Protein AF-A0AA95IID5-F1 (afdb_monomer)

Solvent-accessible surface area (backbone atoms only — not comparable to full-atom values): 8939 Å² total; per-residue (Å²): 133,56,72,71,53,52,54,52,47,48,51,49,50,48,55,49,47,52,42,46,52,68,58,46,72,46,56,70,48,55,60,54,45,59,56,54,70,74,62,80,57,95,86,59,60,70,67,44,51,57,51,52,52,53,48,52,41,49,53,52,38,50,54,50,51,54,52,50,51,54,50,57,72,72,55,71,65,55,71,72,61,48,51,54,50,47,54,49,52,54,54,51,54,76,45,66,51,97,86,46,54,46,62,70,54,49,58,49,50,49,51,52,53,50,55,61,70,71,48,80,77,67,90,45,70,68,53,39,54,27,51,51,52,51,52,52,51,52,49,50,52,44,51,44,45,46,50,45,32,57,46,39,76,76,63,66,121

Sequence (157 aa):
MSISQRTTKLILATCLACFLAYFLNLSSLEEALKLVYLDHSDHLFHQTDYHIHYFEMRQRQSRILRNMAQQINTCHLAVSESLILAQLFSKIAGQLSQTNPASDLLDEIERYLEVFRNRSLPKTRDEFETRATLLQLLREAKTFIQVKVDFYQKYGQ

pLDDT: mean 75.29, std 14.54, range [42.38, 94.12]

Foldseek 3Di:
DDPLQVVLLVLLLVLLVVLVVLLCVCVVVVVVVVVVVVVDDDPCDPVCVLVVLVVVLSVVLVVLSVVLNVLSVPADADPVLSVVSSVLSVVCSVQVDPLHLCPVSLVVLVVVVVVLVPDDDDPDPSSVRNSVSSNVSSVSSNVSSVSSNVSCVVPVD

Mean predicted aligned error: 9.37 Å

Organism: Streptococcus pneumoniae (NCBI:txid1313)

Radius of gyration: 18.23 Å; Cα contacts (8 Å, |Δi|>4): 91; chains: 1; bounding box: 51×21×54 Å

Structure (mmCIF, N/CA/C/O backbone):
data_AF-A0AA95IID5-F1
#
_entry.id   AF-A0AA95IID5-F1
#
loop_
_atom_site.group_P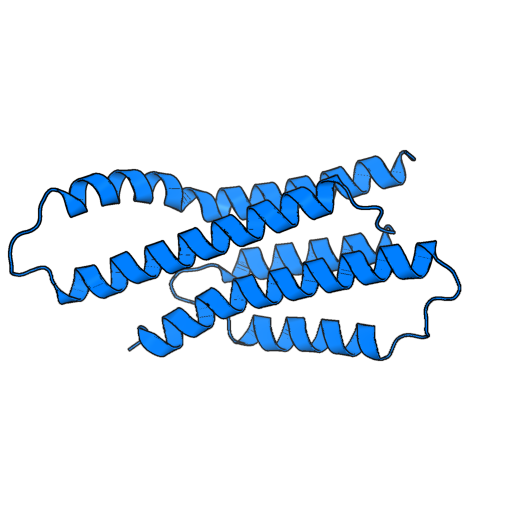DB
_atom_site.id
_atom_site.type_symbol
_atom_site.label_atom_id
_atom_site.label_alt_id
_atom_site.label_comp_id
_atom_site.label_asym_id
_atom_site.label_entity_id
_atom_site.label_seq_id
_atom_site.pdbx_PDB_ins_code
_atom_site.Cartn_x
_atom_site.Cartn_y
_atom_site.Cartn_z
_atom_site.occupancy
_atom_site.B_iso_or_equiv
_atom_site.auth_seq_id
_atom_site.auth_comp_id
_atom_site.auth_asym_id
_atom_site.auth_atom_id
_atom_site.pdbx_PDB_model_num
ATOM 1 N N . MET A 1 1 ? 0.739 2.701 26.204 1.00 56.19 1 MET A N 1
ATOM 2 C CA . MET A 1 1 ? 0.590 1.812 25.028 1.00 56.19 1 MET A CA 1
ATOM 3 C C . MET A 1 1 ? 0.483 0.379 25.526 1.00 56.19 1 MET A C 1
ATOM 5 O O . MET A 1 1 ? 1.348 -0.020 26.300 1.00 56.19 1 MET A O 1
ATOM 9 N N . SER A 1 2 ? -0.576 -0.353 25.170 1.00 62.28 2 SER A N 1
ATOM 10 C CA . SER A 1 2 ? -0.785 -1.725 25.667 1.00 62.28 2 SER A CA 1
ATOM 11 C C . SER A 1 2 ? 0.231 -2.706 25.058 1.00 62.28 2 SER A C 1
ATOM 13 O O . SER A 1 2 ? 0.793 -2.443 23.993 1.00 62.28 2 SER A O 1
ATOM 15 N N . ILE A 1 3 ? 0.472 -3.845 25.720 1.00 59.38 3 ILE A N 1
ATOM 16 C CA . ILE A 1 3 ? 1.372 -4.906 25.220 1.00 59.38 3 ILE A CA 1
ATOM 17 C C . ILE A 1 3 ? 0.931 -5.373 23.821 1.00 59.38 3 ILE A C 1
ATOM 19 O O . ILE A 1 3 ? 1.760 -5.482 22.925 1.00 59.38 3 ILE A O 1
ATOM 23 N N . SER A 1 4 ? -0.382 -5.509 23.608 1.00 53.22 4 SER A N 1
ATOM 24 C CA . SER A 1 4 ? -0.997 -5.860 22.320 1.00 53.22 4 SER A CA 1
ATOM 25 C C . SER A 1 4 ? -0.704 -4.836 21.207 1.00 53.22 4 SER A C 1
ATOM 27 O O . SER A 1 4 ? -0.390 -5.208 20.076 1.00 53.22 4 SER A O 1
ATOM 29 N N . GLN A 1 5 ? -0.706 -3.534 21.509 1.00 54.03 5 GLN A N 1
ATOM 30 C CA . GLN A 1 5 ? -0.347 -2.500 20.528 1.00 54.03 5 GLN A CA 1
ATOM 31 C C . GLN A 1 5 ? 1.150 -2.517 20.180 1.00 54.03 5 GLN A C 1
ATOM 33 O O . GLN A 1 5 ? 1.518 -2.266 19.033 1.00 54.03 5 GLN A O 1
ATOM 38 N N . ARG A 1 6 ? 2.018 -2.837 21.150 1.00 52.69 6 ARG A N 1
ATOM 39 C CA . ARG A 1 6 ? 3.472 -2.966 20.935 1.00 52.69 6 ARG A CA 1
ATOM 40 C C . ARG A 1 6 ? 3.806 -4.137 20.017 1.00 52.69 6 ARG A C 1
ATOM 42 O O . ARG A 1 6 ? 4.561 -3.955 19.068 1.00 52.69 6 ARG A O 1
ATOM 49 N N . THR A 1 7 ? 3.205 -5.300 20.251 1.00 55.78 7 THR A N 1
ATOM 50 C CA . THR A 1 7 ? 3.392 -6.488 19.403 1.00 55.78 7 THR A CA 1
ATOM 51 C C . THR A 1 7 ? 2.883 -6.265 17.984 1.00 55.78 7 THR A C 1
ATOM 53 O O . THR A 1 7 ? 3.534 -6.658 17.026 1.00 55.78 7 THR A O 1
ATOM 56 N N . THR A 1 8 ? 1.758 -5.570 17.833 1.00 58.31 8 THR A N 1
ATOM 57 C CA . THR A 1 8 ? 1.153 -5.322 16.521 1.00 58.31 8 THR A CA 1
ATOM 58 C C . THR A 1 8 ? 1.975 -4.350 15.667 1.00 58.31 8 THR A C 1
ATOM 60 O O . THR A 1 8 ? 2.211 -4.610 14.487 1.00 58.31 8 THR A O 1
ATOM 63 N N . LYS A 1 9 ? 2.491 -3.269 16.273 1.00 61.50 9 LYS A N 1
ATOM 64 C CA . LYS A 1 9 ? 3.436 -2.361 15.603 1.00 61.50 9 LYS A CA 1
ATOM 65 C C . LYS A 1 9 ? 4.727 -3.069 15.216 1.00 61.50 9 LYS A C 1
ATOM 67 O O . LYS A 1 9 ? 5.220 -2.846 14.118 1.00 61.50 9 LYS A O 1
ATOM 72 N N . LEU A 1 10 ? 5.242 -3.937 16.089 1.00 53.28 10 LEU A N 1
ATOM 73 C CA . LEU A 1 10 ? 6.444 -4.713 15.802 1.00 53.28 10 LEU A CA 1
ATOM 74 C C . LEU A 1 10 ? 6.227 -5.643 14.603 1.00 53.28 10 LEU A C 1
ATOM 76 O O . LEU A 1 10 ? 7.042 -5.628 13.697 1.00 53.28 10 LEU A O 1
ATOM 80 N N . ILE A 1 11 ? 5.103 -6.364 14.536 1.00 60.44 11 ILE A N 1
ATOM 81 C CA . ILE A 1 11 ? 4.777 -7.247 13.403 1.00 60.44 11 ILE A CA 1
ATOM 82 C C . ILE A 1 11 ? 4.685 -6.460 12.091 1.00 60.44 11 ILE A C 1
ATOM 84 O O . ILE A 1 11 ? 5.317 -6.843 11.111 1.00 60.44 11 ILE A O 1
ATOM 88 N N . LEU A 1 12 ? 3.948 -5.345 12.063 1.00 60.44 12 LEU A N 1
ATOM 89 C CA . LEU A 1 12 ? 3.830 -4.522 10.854 1.00 60.44 12 LEU A CA 1
ATOM 90 C C . LEU A 1 12 ? 5.173 -3.915 10.440 1.00 60.44 12 LEU A C 1
ATOM 92 O O . LEU A 1 12 ? 5.502 -3.922 9.256 1.00 60.44 12 LEU A O 1
ATOM 96 N N . ALA A 1 13 ? 5.965 -3.443 11.405 1.00 58.75 13 ALA A N 1
ATOM 97 C CA . ALA A 1 13 ? 7.305 -2.931 11.154 1.00 58.75 13 ALA A CA 1
ATOM 98 C C . ALA A 1 13 ? 8.242 -4.027 10.631 1.00 58.75 13 ALA A C 1
ATOM 100 O O . ALA A 1 13 ? 8.995 -3.771 9.700 1.00 58.75 13 ALA A O 1
ATOM 101 N N . THR A 1 14 ? 8.171 -5.253 11.159 1.00 58.09 14 THR A N 1
ATOM 102 C CA . THR A 1 14 ? 8.957 -6.395 10.676 1.00 58.09 14 THR A CA 1
ATOM 103 C C . THR A 1 14 ? 8.514 -6.832 9.282 1.00 58.09 14 THR A C 1
ATOM 105 O O . THR A 1 14 ? 9.365 -7.020 8.421 1.00 58.09 14 THR A O 1
ATOM 108 N N . CYS A 1 15 ? 7.211 -6.927 9.005 1.00 61.47 15 CYS A N 1
ATOM 109 C CA . CYS A 1 15 ? 6.704 -7.233 7.665 1.00 61.47 15 CYS A CA 1
ATOM 110 C C . CYS A 1 15 ? 7.138 -6.173 6.649 1.00 61.47 15 CYS A C 1
ATOM 112 O O . CYS A 1 15 ? 7.605 -6.519 5.566 1.00 61.47 15 CYS A O 1
ATOM 114 N N . LEU A 1 16 ? 7.043 -4.891 7.011 1.00 60.03 16 LEU A N 1
ATOM 115 C CA . LEU A 1 16 ? 7.491 -3.791 6.166 1.00 60.03 16 LEU A CA 1
ATOM 116 C C . LEU A 1 16 ? 9.016 -3.771 6.015 1.00 60.03 16 LEU A C 1
ATOM 118 O O . LEU A 1 16 ? 9.508 -3.470 4.937 1.00 60.03 16 LEU A O 1
ATOM 122 N N . ALA A 1 17 ? 9.773 -4.133 7.051 1.00 56.84 17 ALA A N 1
ATOM 123 C CA . ALA A 1 17 ? 11.227 -4.251 6.988 1.00 56.84 17 ALA A CA 1
ATOM 124 C C . ALA A 1 17 ? 11.672 -5.427 6.109 1.00 56.84 17 ALA A C 1
ATOM 126 O O . ALA A 1 17 ? 12.592 -5.261 5.319 1.00 56.84 17 ALA A O 1
ATOM 127 N N . CYS A 1 18 ? 11.009 -6.585 6.173 1.00 57.47 18 CYS A N 1
ATOM 128 C CA . CYS A 1 18 ? 11.249 -7.704 5.257 1.00 57.47 18 CYS A CA 1
ATOM 129 C C . CYS A 1 18 ? 10.880 -7.333 3.816 1.00 57.47 18 CYS A C 1
ATOM 131 O O . CYS A 1 18 ? 11.626 -7.638 2.887 1.00 57.47 18 CYS A O 1
ATOM 133 N N . PHE A 1 19 ? 9.762 -6.626 3.636 1.00 61.44 19 PHE A N 1
ATOM 134 C CA . PHE A 1 19 ? 9.344 -6.086 2.347 1.00 61.44 19 PHE A CA 1
ATOM 135 C C . PHE A 1 19 ? 10.382 -5.113 1.780 1.00 61.44 19 PHE A C 1
ATOM 137 O O . PHE A 1 19 ? 10.799 -5.242 0.631 1.00 61.44 19 PHE A O 1
ATOM 144 N N . LEU A 1 20 ? 10.858 -4.191 2.617 1.00 58.75 20 LEU A N 1
ATOM 145 C CA . LEU A 1 20 ? 11.928 -3.258 2.299 1.00 58.75 20 LEU A CA 1
ATOM 146 C C . LEU A 1 20 ? 13.242 -3.982 2.028 1.00 58.75 20 LEU A C 1
ATOM 148 O O . LEU A 1 20 ? 13.894 -3.614 1.076 1.00 58.75 20 LEU A O 1
ATOM 152 N N . ALA A 1 21 ? 13.636 -5.006 2.783 1.00 56.75 21 ALA A N 1
ATOM 153 C CA . ALA A 1 21 ? 14.877 -5.749 2.554 1.00 56.75 21 ALA A CA 1
ATOM 154 C C . ALA A 1 21 ? 14.861 -6.498 1.210 1.00 56.75 21 ALA A C 1
ATOM 156 O O . ALA A 1 21 ? 15.840 -6.460 0.467 1.00 56.75 21 ALA A O 1
ATOM 157 N N . TYR A 1 22 ? 13.728 -7.111 0.852 1.00 62.47 22 TYR A N 1
ATOM 158 C CA . TYR A 1 22 ? 13.534 -7.729 -0.463 1.00 62.47 22 TYR A CA 1
ATOM 159 C C . TYR A 1 22 ? 13.561 -6.685 -1.590 1.00 62.47 22 TYR A C 1
ATOM 161 O O . TYR A 1 22 ? 14.126 -6.918 -2.656 1.00 62.47 22 TYR A O 1
ATOM 169 N N . PHE A 1 23 ? 13.003 -5.501 -1.329 1.00 59.28 23 PHE A N 1
ATOM 170 C CA . PHE A 1 23 ? 13.034 -4.354 -2.232 1.00 59.28 23 PHE A CA 1
ATOM 171 C C . PHE A 1 23 ? 14.429 -3.699 -2.342 1.00 59.28 23 PHE A C 1
ATOM 173 O O . PHE A 1 23 ? 14.821 -3.264 -3.418 1.00 59.28 23 PHE A O 1
ATOM 180 N N . LEU A 1 24 ? 15.188 -3.638 -1.244 1.00 54.75 24 LEU A N 1
ATOM 181 C CA . LEU A 1 24 ? 16.485 -2.965 -1.078 1.00 54.75 24 LEU A CA 1
ATOM 182 C C . LEU A 1 24 ? 17.664 -3.789 -1.594 1.00 54.75 24 LEU A C 1
ATOM 184 O O . LEU A 1 24 ? 18.739 -3.234 -1.774 1.00 54.75 24 LEU A O 1
ATOM 188 N N . ASN A 1 25 ? 17.480 -5.056 -1.968 1.00 60.12 25 ASN A N 1
ATOM 189 C CA . ASN A 1 25 ? 18.457 -5.727 -2.837 1.00 60.12 25 ASN A CA 1
ATOM 190 C C . ASN A 1 25 ? 18.684 -4.969 -4.173 1.00 60.12 25 ASN A C 1
ATOM 192 O O . ASN A 1 25 ? 19.607 -5.297 -4.908 1.00 60.12 25 ASN A O 1
ATOM 196 N N . LEU A 1 26 ? 17.879 -3.937 -4.482 1.00 52.84 26 LEU A N 1
ATOM 197 C CA . LEU A 1 26 ? 18.119 -2.967 -5.556 1.00 52.84 26 LEU A CA 1
ATOM 198 C C . LEU A 1 26 ? 18.925 -1.714 -5.158 1.00 52.84 26 LEU A C 1
ATOM 200 O O . LEU A 1 26 ? 19.345 -0.998 -6.058 1.00 52.84 26 LEU A O 1
ATOM 204 N N . SER A 1 27 ? 19.154 -1.378 -3.884 1.00 52.75 27 SER A N 1
ATOM 205 C CA . SER A 1 27 ? 19.947 -0.174 -3.555 1.00 52.75 27 SER A CA 1
ATOM 206 C C . SER A 1 27 ? 21.435 -0.349 -3.875 1.00 52.75 27 SER A C 1
ATOM 208 O O . SER A 1 27 ? 22.089 0.610 -4.263 1.00 52.75 27 SER A O 1
ATOM 210 N N . SER A 1 28 ? 21.956 -1.577 -3.839 1.00 55.78 28 SER A N 1
ATOM 211 C CA . SER A 1 28 ? 23.269 -1.910 -4.423 1.00 55.78 28 SER A CA 1
ATOM 212 C C . SER A 1 28 ? 23.316 -1.678 -5.944 1.00 55.78 28 SER A C 1
ATOM 214 O O . SER A 1 28 ? 24.372 -1.422 -6.516 1.00 55.78 28 SER A O 1
ATOM 216 N N . LEU A 1 29 ? 22.160 -1.713 -6.611 1.00 53.62 29 LEU A N 1
ATOM 217 C CA . LEU A 1 29 ? 22.008 -1.430 -8.037 1.00 53.62 29 LEU A CA 1
ATOM 218 C C . LEU A 1 29 ? 21.991 0.091 -8.325 1.00 53.62 29 LEU A C 1
ATOM 220 O O . LEU A 1 29 ? 22.351 0.507 -9.422 1.00 53.62 29 LEU A O 1
ATOM 224 N N . GLU A 1 30 ? 21.643 0.928 -7.337 1.00 57.53 30 GLU A N 1
ATOM 225 C CA . GLU A 1 30 ? 21.705 2.402 -7.404 1.00 57.53 30 GLU A CA 1
ATOM 226 C C . GLU A 1 30 ? 23.162 2.906 -7.488 1.00 57.53 30 GLU A C 1
ATOM 228 O O . GLU A 1 30 ? 23.464 3.858 -8.211 1.00 57.53 30 GLU A O 1
ATOM 233 N N . GLU A 1 31 ? 24.088 2.223 -6.807 1.00 56.59 31 GLU A N 1
ATOM 234 C CA . GLU A 1 31 ? 25.534 2.460 -6.920 1.00 56.59 31 GLU A CA 1
ATOM 235 C C . GLU A 1 31 ? 26.088 1.997 -8.273 1.00 56.59 31 GLU A C 1
ATOM 237 O O . GLU A 1 31 ? 26.856 2.727 -8.901 1.00 56.59 31 GLU A O 1
ATOM 242 N N . ALA A 1 32 ? 25.637 0.842 -8.774 1.00 52.91 32 ALA A N 1
ATOM 243 C CA . ALA A 1 32 ? 25.995 0.360 -10.110 1.00 52.91 32 ALA A CA 1
ATOM 244 C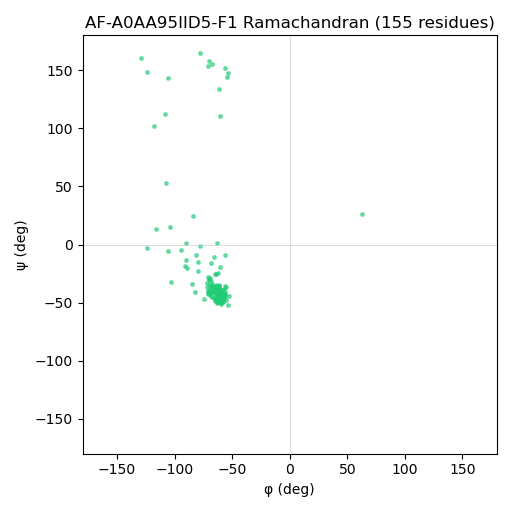 C . ALA A 1 32 ? 25.524 1.321 -11.222 1.00 52.91 32 ALA A C 1
ATOM 246 O O . ALA A 1 32 ? 26.233 1.553 -12.196 1.00 52.91 32 ALA A O 1
ATOM 247 N N . LEU A 1 33 ? 24.360 1.949 -11.051 1.00 54.03 33 LEU A N 1
ATOM 248 C CA . LEU A 1 33 ? 23.803 2.937 -11.978 1.00 54.03 33 LEU A CA 1
ATOM 249 C C . LEU A 1 33 ? 24.608 4.229 -12.067 1.00 54.03 33 LEU A C 1
ATOM 251 O O . LEU A 1 33 ? 24.770 4.765 -13.159 1.00 54.03 33 LEU A O 1
ATOM 255 N N . LYS A 1 34 ? 25.105 4.749 -10.937 1.00 58.28 34 LYS A N 1
ATOM 256 C CA . LYS A 1 34 ? 25.980 5.935 -10.948 1.00 58.28 34 LYS A CA 1
ATOM 257 C C . LYS A 1 34 ? 27.197 5.714 -11.839 1.00 58.28 34 LYS A C 1
ATOM 259 O O . LYS A 1 34 ? 27.631 6.650 -12.498 1.00 58.28 34 LYS A O 1
ATOM 264 N N . LEU A 1 35 ? 27.715 4.488 -11.871 1.00 55.19 35 LEU A N 1
ATOM 265 C CA . LEU A 1 35 ? 28.828 4.114 -12.737 1.00 55.19 35 LEU A CA 1
ATOM 266 C C . LEU A 1 35 ? 28.405 4.061 -14.213 1.00 55.1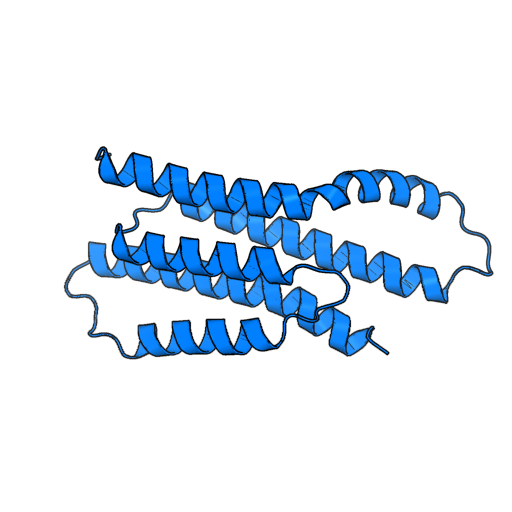9 35 LEU A C 1
ATOM 268 O O . LEU A 1 35 ? 29.126 4.575 -15.056 1.00 55.19 35 LEU A O 1
ATOM 272 N N . VAL A 1 36 ? 27.212 3.542 -14.524 1.00 49.00 36 VAL A N 1
ATOM 273 C CA . VAL A 1 36 ? 26.672 3.492 -15.900 1.00 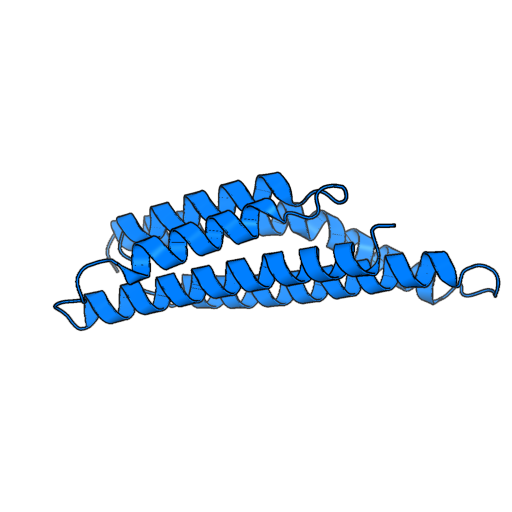49.00 36 VAL A CA 1
ATOM 274 C C . VAL A 1 36 ? 26.341 4.888 -16.457 1.00 49.00 36 VAL A C 1
ATOM 276 O O 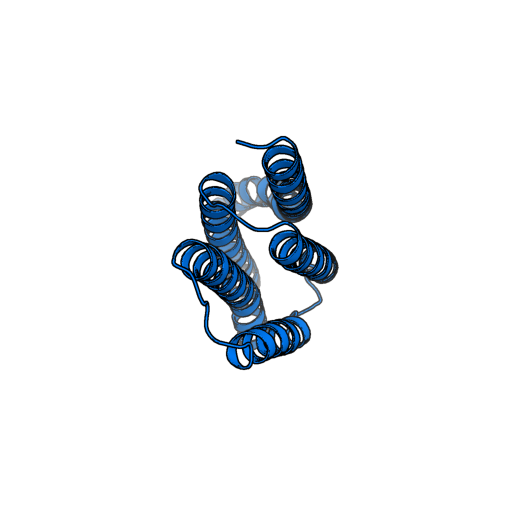. VAL A 1 36 ? 26.599 5.170 -17.626 1.00 49.00 36 VAL A O 1
ATOM 279 N N . TYR A 1 37 ? 25.819 5.805 -15.635 1.00 53.94 37 TYR A N 1
ATOM 280 C CA . TYR A 1 37 ? 25.568 7.196 -16.044 1.00 53.94 37 TYR A CA 1
ATOM 281 C C . TYR A 1 37 ? 26.847 7.969 -16.396 1.00 53.94 37 TYR A C 1
ATOM 283 O O . TYR A 1 37 ? 26.784 8.914 -17.179 1.00 53.94 37 TYR A O 1
ATOM 291 N N . LEU A 1 38 ? 27.997 7.578 -15.840 1.00 55.75 38 LEU A N 1
ATOM 292 C CA . LEU A 1 38 ? 29.293 8.188 -16.147 1.00 55.75 38 LEU A CA 1
ATOM 293 C C . LEU A 1 38 ? 29.899 7.680 -17.473 1.00 55.75 38 LEU A C 1
ATOM 295 O O . LEU A 1 38 ? 30.804 8.328 -17.988 1.00 55.75 38 LEU A O 1
ATOM 299 N N . ASP A 1 39 ? 29.398 6.571 -18.033 1.00 47.78 39 ASP A N 1
ATOM 300 C CA . ASP A 1 39 ? 30.013 5.823 -19.150 1.00 47.78 39 ASP A CA 1
ATOM 301 C C . ASP A 1 39 ? 29.322 6.035 -20.524 1.00 47.78 39 ASP A C 1
ATOM 303 O O . ASP A 1 39 ? 29.516 5.268 -21.463 1.00 47.78 39 ASP A O 1
ATOM 307 N N . HIS A 1 40 ? 28.472 7.060 -20.672 1.00 48.56 40 HIS A N 1
ATOM 308 C CA . HIS A 1 40 ? 27.631 7.245 -21.869 1.00 48.56 40 HIS A CA 1
ATOM 309 C C . HIS A 1 40 ? 28.429 7.405 -23.186 1.00 48.56 40 HIS A C 1
ATOM 311 O O . HIS A 1 40 ? 29.024 8.451 -23.445 1.00 48.56 40 HIS A O 1
ATOM 317 N N . SER A 1 41 ? 28.338 6.390 -24.058 1.00 42.38 41 SER A N 1
ATOM 318 C CA . SER A 1 41 ? 28.639 6.450 -25.497 1.00 42.38 41 SER A CA 1
ATOM 319 C C . SER A 1 41 ? 27.429 5.991 -26.335 1.00 42.38 41 SER A C 1
ATOM 321 O O . SER A 1 41 ? 26.622 5.163 -25.904 1.00 42.38 41 SER A O 1
ATOM 323 N N . ASP A 1 42 ? 27.293 6.566 -27.534 1.00 45.38 42 ASP A N 1
ATOM 324 C CA . ASP A 1 42 ? 26.044 6.787 -28.289 1.00 45.38 42 ASP A CA 1
ATOM 325 C C . ASP A 1 42 ? 25.221 5.564 -28.765 1.00 45.38 42 ASP A C 1
ATOM 327 O O . ASP A 1 42 ? 24.167 5.734 -29.378 1.00 45.38 42 ASP A O 1
ATOM 331 N N . HIS A 1 43 ? 25.619 4.322 -28.482 1.00 47.12 43 HIS A N 1
ATOM 332 C CA . HIS A 1 43 ? 24.842 3.128 -28.870 1.00 47.12 43 HIS A CA 1
ATOM 333 C C . HIS A 1 43 ? 23.888 2.609 -27.779 1.00 47.12 43 HIS A C 1
ATOM 335 O O . HIS A 1 43 ? 23.089 1.703 -28.023 1.00 47.12 43 HIS A O 1
ATOM 341 N N . LEU A 1 44 ? 23.920 3.215 -26.592 1.00 48.25 44 LEU A N 1
ATOM 342 C CA . LEU A 1 44 ? 23.201 2.790 -25.395 1.00 48.25 44 LEU A CA 1
ATOM 343 C C . LEU A 1 44 ? 22.028 3.741 -25.079 1.00 48.25 44 LEU A C 1
ATOM 345 O O . LEU A 1 44 ? 21.963 4.271 -23.983 1.00 48.25 44 LEU A O 1
ATOM 349 N N . PHE A 1 45 ? 21.115 4.040 -26.008 1.00 46.84 45 PHE A N 1
ATOM 350 C CA . PHE A 1 45 ? 19.999 4.972 -25.719 1.00 46.84 45 PHE A CA 1
ATOM 351 C C . PHE A 1 45 ? 18.649 4.282 -25.470 1.00 46.84 45 PHE A C 1
ATOM 353 O O . PHE A 1 45 ? 17.891 4.731 -24.616 1.00 46.84 45 PHE A O 1
ATOM 360 N N . HIS A 1 46 ? 18.356 3.145 -26.112 1.00 46.59 46 HIS A N 1
ATOM 361 C CA . HIS A 1 46 ? 17.079 2.441 -25.895 1.00 46.59 46 HIS A CA 1
ATOM 362 C C . HIS A 1 46 ? 17.057 1.548 -24.643 1.00 46.59 46 HIS A C 1
ATOM 364 O O . HIS A 1 46 ? 16.071 1.546 -23.912 1.00 46.59 46 HIS A O 1
ATOM 370 N N . GLN A 1 47 ? 18.140 0.813 -24.355 1.00 49.62 47 GLN A N 1
ATOM 371 C CA . GLN A 1 47 ? 18.245 0.030 -23.111 1.00 49.62 47 GLN A CA 1
ATOM 372 C C . GLN A 1 47 ? 18.324 0.942 -21.880 1.00 49.62 47 GLN A C 1
ATOM 374 O O . GLN A 1 47 ? 17.766 0.630 -20.829 1.00 49.62 47 GLN A O 1
ATOM 379 N N . THR A 1 48 ? 18.960 2.100 -22.029 1.00 56.81 48 THR A N 1
ATOM 380 C CA . THR A 1 48 ? 19.110 3.083 -20.956 1.00 56.81 48 THR A CA 1
ATOM 381 C C . THR A 1 48 ? 17.763 3.684 -20.573 1.00 56.81 48 THR A C 1
ATOM 383 O O . THR A 1 48 ? 17.499 3.794 -19.385 1.00 56.81 48 THR A O 1
ATOM 386 N N . ASP A 1 49 ? 16.846 3.920 -21.517 1.00 70.56 49 ASP A N 1
ATOM 387 C CA . ASP A 1 49 ? 15.504 4.441 -21.214 1.00 70.56 49 ASP A CA 1
ATOM 388 C C . ASP A 1 49 ? 14.667 3.476 -20.345 1.00 70.56 49 ASP A C 1
ATOM 390 O O . ASP A 1 49 ? 14.160 3.863 -19.290 1.00 70.56 49 ASP A O 1
ATOM 394 N N . TYR A 1 50 ? 14.597 2.183 -20.707 1.00 77.38 50 TYR A N 1
ATOM 395 C CA . TYR A 1 50 ? 13.888 1.173 -19.900 1.00 77.38 50 TYR A CA 1
ATOM 396 C C . TYR A 1 50 ? 14.478 1.068 -18.494 1.00 77.38 50 TYR A C 1
ATOM 398 O O . TYR A 1 50 ? 13.751 1.109 -17.499 1.00 77.38 50 TYR A O 1
ATOM 406 N N . HIS A 1 51 ? 15.803 0.912 -18.405 1.00 73.31 51 HIS A N 1
ATOM 407 C CA . HIS A 1 51 ? 16.465 0.717 -17.124 1.00 73.31 51 HIS A CA 1
ATOM 408 C C . HIS A 1 51 ? 16.321 1.964 -16.250 1.00 73.31 51 HIS A C 1
ATOM 410 O O . HIS A 1 51 ? 15.859 1.834 -15.118 1.00 73.31 51 HIS A O 1
ATOM 416 N N . ILE A 1 52 ? 16.607 3.163 -16.767 1.00 74.69 52 ILE A N 1
ATOM 417 C CA . ILE A 1 52 ? 16.437 4.432 -16.042 1.00 74.69 52 ILE A CA 1
ATOM 418 C C . ILE A 1 52 ? 15.016 4.557 -15.494 1.00 74.69 52 ILE A C 1
ATOM 420 O O . ILE A 1 52 ? 14.839 4.748 -14.289 1.00 74.69 52 ILE A O 1
ATOM 424 N N . HIS A 1 53 ? 13.999 4.375 -16.334 1.00 81.38 53 HIS A N 1
ATOM 425 C CA . HIS A 1 53 ? 12.612 4.513 -15.901 1.00 81.38 53 HIS A CA 1
ATOM 426 C C . HIS A 1 53 ? 12.168 3.411 -14.935 1.00 81.38 53 HIS A C 1
ATOM 428 O O . HIS A 1 53 ? 11.378 3.669 -14.022 1.00 81.38 53 HIS A O 1
ATOM 434 N N . TYR A 1 54 ? 12.714 2.199 -15.059 1.00 81.00 54 TYR A N 1
ATOM 435 C CA . TYR A 1 54 ? 12.513 1.138 -14.075 1.00 81.00 54 TYR A CA 1
ATOM 436 C C . TYR A 1 54 ? 13.061 1.560 -12.704 1.00 81.00 54 TYR A C 1
ATOM 438 O O . TYR A 1 54 ? 12.416 1.349 -11.672 1.00 81.00 54 TYR A O 1
ATOM 446 N N . PHE A 1 55 ? 14.224 2.209 -12.668 1.00 74.75 55 PHE A N 1
ATOM 447 C CA . PHE A 1 55 ? 14.800 2.717 -11.426 1.00 74.75 55 PHE A CA 1
ATOM 448 C C . PHE A 1 55 ? 14.026 3.892 -10.842 1.00 74.75 55 PHE A C 1
ATOM 450 O O . PHE A 1 55 ? 13.798 3.914 -9.633 1.00 74.75 55 PHE A O 1
ATOM 457 N N . GLU A 1 56 ? 13.560 4.831 -11.661 1.00 80.44 56 GLU A N 1
ATOM 458 C CA . GLU A 1 56 ? 12.687 5.920 -11.207 1.00 80.44 56 GLU A CA 1
ATOM 459 C C . GLU A 1 56 ? 11.388 5.382 -10.591 1.00 80.44 56 GLU A C 1
ATOM 461 O O . GLU A 1 56 ? 10.976 5.810 -9.506 1.00 80.44 56 GLU A O 1
ATOM 466 N N . MET A 1 57 ? 10.782 4.378 -11.232 1.00 87.62 57 MET A N 1
ATOM 467 C CA . MET A 1 57 ? 9.627 3.642 -10.716 1.00 87.62 57 MET A CA 1
ATOM 468 C C . MET A 1 57 ? 9.932 3.048 -9.331 1.00 87.62 57 MET A C 1
ATOM 470 O O . MET A 1 57 ? 9.177 3.265 -8.375 1.00 87.62 57 MET A O 1
ATOM 474 N N . ARG A 1 58 ? 11.084 2.382 -9.172 1.00 81.69 58 ARG A N 1
ATOM 475 C CA . ARG A 1 58 ? 11.524 1.816 -7.885 1.00 81.69 58 ARG A CA 1
ATOM 476 C C . ARG A 1 58 ? 11.836 2.885 -6.838 1.00 81.69 58 ARG A C 1
ATOM 478 O O . ARG A 1 58 ? 11.486 2.720 -5.668 1.00 81.69 58 ARG A O 1
ATOM 485 N N . GLN A 1 59 ? 12.420 4.013 -7.225 1.00 78.06 59 GLN A N 1
ATOM 486 C CA . GLN A 1 59 ? 12.663 5.127 -6.313 1.00 78.06 59 GLN A CA 1
ATOM 487 C C . GLN A 1 59 ? 11.338 5.699 -5.790 1.00 78.06 59 GLN A C 1
ATOM 489 O O . GLN A 1 59 ? 11.197 5.960 -4.590 1.00 78.06 59 GLN A O 1
ATOM 494 N N . ARG A 1 60 ? 10.334 5.840 -6.661 1.00 85.81 60 ARG A N 1
ATOM 495 C CA . ARG A 1 60 ? 8.989 6.279 -6.278 1.00 85.81 60 ARG A CA 1
ATOM 496 C C . ARG A 1 60 ? 8.319 5.282 -5.332 1.00 85.81 60 ARG A C 1
ATOM 498 O O . ARG A 1 60 ? 7.793 5.695 -4.299 1.00 85.81 60 ARG A O 1
ATOM 505 N N . GLN A 1 61 ? 8.408 3.987 -5.626 1.00 86.12 61 GLN A N 1
ATOM 506 C CA . GLN A 1 61 ? 7.960 2.912 -4.737 1.00 86.12 61 GLN A CA 1
ATOM 507 C C . GLN A 1 61 ? 8.631 2.981 -3.351 1.00 86.12 61 GLN A C 1
ATOM 509 O O . GLN A 1 61 ? 7.941 2.924 -2.335 1.00 86.12 61 GLN A O 1
ATOM 514 N N . SER A 1 62 ? 9.947 3.205 -3.287 1.00 81.50 62 SER A N 1
ATOM 515 C CA . SER A 1 62 ? 10.692 3.366 -2.026 1.00 81.50 62 SER A CA 1
ATOM 516 C C . SER A 1 62 ? 10.195 4.551 -1.191 1.00 81.50 62 SER A C 1
ATOM 518 O O . SER A 1 62 ? 9.999 4.428 0.020 1.00 81.50 62 SER A O 1
ATOM 520 N N . ARG A 1 63 ? 9.922 5.699 -1.828 1.00 83.75 63 ARG A N 1
ATOM 521 C CA . ARG A 1 63 ? 9.348 6.874 -1.146 1.00 83.75 63 ARG A CA 1
ATOM 522 C C . ARG A 1 63 ? 7.978 6.565 -0.540 1.00 83.75 63 ARG A C 1
ATOM 524 O O . ARG A 1 63 ? 7.744 6.924 0.610 1.00 83.75 63 ARG A O 1
ATOM 531 N N . ILE A 1 64 ? 7.112 5.859 -1.271 1.00 88.50 64 ILE A N 1
ATOM 532 C CA . ILE A 1 64 ? 5.792 5.449 -0.766 1.00 88.50 64 ILE A CA 1
ATOM 533 C C . ILE A 1 64 ? 5.947 4.556 0.472 1.00 88.50 64 ILE A C 1
ATOM 535 O O . ILE A 1 64 ? 5.310 4.808 1.489 1.00 88.50 64 ILE A O 1
ATOM 539 N N . LEU A 1 65 ? 6.861 3.582 0.449 1.00 83.75 65 LEU A N 1
ATOM 540 C CA . LEU A 1 65 ? 7.081 2.709 1.608 1.00 83.75 65 LEU A CA 1
ATOM 541 C C . LEU A 1 65 ? 7.610 3.438 2.837 1.00 83.75 65 LEU A C 1
ATOM 543 O O . LEU A 1 65 ? 7.225 3.099 3.956 1.00 83.75 65 LEU A O 1
ATOM 547 N N . ARG A 1 66 ? 8.467 4.447 2.655 1.00 81.12 66 ARG A N 1
ATOM 548 C CA . ARG A 1 66 ? 8.923 5.291 3.770 1.00 81.12 66 ARG A CA 1
ATOM 549 C C . ARG A 1 66 ? 7.758 6.051 4.404 1.00 81.12 66 ARG A C 1
ATOM 551 O O .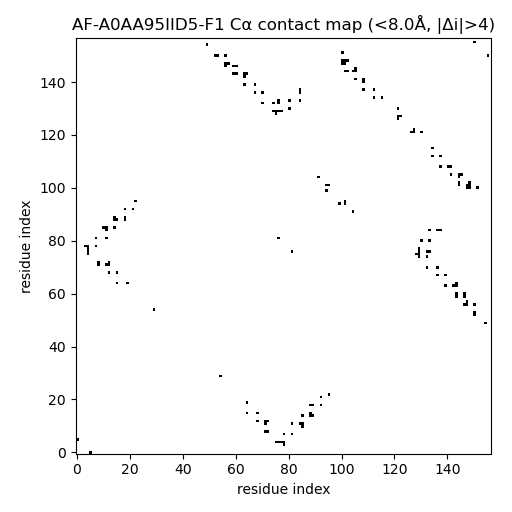 ARG A 1 66 ? 7.683 6.103 5.630 1.00 81.12 66 ARG A O 1
ATOM 558 N N . ASN A 1 67 ? 6.835 6.572 3.597 1.00 86.38 67 ASN A N 1
ATOM 559 C CA . ASN A 1 67 ? 5.640 7.254 4.098 1.00 86.38 67 ASN A CA 1
ATOM 560 C C . ASN A 1 67 ? 4.734 6.285 4.874 1.00 86.38 67 ASN A C 1
ATOM 562 O O . ASN A 1 67 ? 4.365 6.571 6.015 1.00 86.38 67 ASN A O 1
ATOM 566 N N . MET A 1 68 ? 4.481 5.095 4.321 1.00 88.19 68 MET A N 1
ATOM 567 C CA . MET A 1 68 ? 3.712 4.044 4.996 1.00 88.19 68 MET A CA 1
ATOM 568 C C . MET A 1 68 ? 4.360 3.632 6.326 1.00 88.19 68 MET A C 1
ATOM 570 O O . MET A 1 68 ? 3.668 3.470 7.330 1.00 88.19 68 MET A O 1
ATOM 574 N N . ALA A 1 69 ? 5.693 3.511 6.374 1.00 82.75 69 ALA A N 1
ATOM 575 C CA . ALA A 1 69 ? 6.430 3.202 7.602 1.00 82.75 69 ALA A CA 1
ATOM 576 C C . ALA A 1 69 ? 6.207 4.266 8.684 1.00 82.75 69 ALA A C 1
ATOM 578 O O . ALA A 1 69 ? 5.945 3.942 9.843 1.00 82.75 69 ALA A O 1
ATOM 579 N N . GLN A 1 70 ? 6.292 5.545 8.307 1.00 85.31 70 GLN A N 1
ATOM 580 C CA . GLN A 1 70 ? 6.050 6.659 9.221 1.00 85.31 70 GLN A CA 1
ATOM 581 C C . GLN A 1 70 ? 4.616 6.643 9.758 1.00 85.31 70 GLN A C 1
ATOM 583 O O . GLN A 1 70 ? 4.425 6.789 10.965 1.00 85.31 70 GLN A O 1
ATOM 588 N N . GLN A 1 71 ? 3.625 6.389 8.900 1.00 85.69 71 GLN A N 1
ATOM 589 C CA . GLN A 1 71 ? 2.222 6.262 9.305 1.00 85.69 71 GLN A CA 1
ATOM 590 C C . GLN A 1 71 ? 1.992 5.088 10.261 1.00 85.69 71 GLN A C 1
ATOM 592 O O . GLN A 1 71 ? 1.329 5.243 11.285 1.00 85.69 71 GLN A O 1
ATOM 597 N N . ILE A 1 72 ? 2.577 3.921 9.981 1.00 83.94 72 ILE A N 1
ATOM 598 C CA . ILE A 1 72 ? 2.476 2.744 10.857 1.00 83.94 72 ILE A CA 1
ATOM 599 C C . ILE A 1 72 ? 3.068 3.044 12.241 1.00 83.94 72 ILE A C 1
ATOM 601 O O . ILE A 1 72 ? 2.483 2.679 13.265 1.00 83.94 72 ILE A O 1
ATOM 605 N N . ASN A 1 73 ? 4.192 3.760 12.291 1.00 78.50 73 ASN A N 1
ATOM 606 C CA . ASN A 1 73 ? 4.846 4.113 13.549 1.00 78.50 73 ASN A CA 1
ATOM 607 C C . ASN A 1 73 ? 3.989 5.042 14.420 1.00 78.50 73 ASN A C 1
ATOM 609 O O . ASN A 1 73 ? 3.954 4.875 15.646 1.00 78.50 73 ASN A O 1
ATOM 613 N N . THR A 1 74 ? 3.268 5.983 13.813 1.00 80.56 74 THR A N 1
ATOM 614 C CA . THR A 1 74 ? 2.475 6.988 14.536 1.00 80.56 74 THR A CA 1
ATOM 615 C C . THR A 1 74 ? 1.030 6.564 14.791 1.00 80.56 74 THR A C 1
ATOM 617 O O . THR A 1 74 ? 0.406 7.092 15.707 1.00 80.56 74 THR A O 1
ATOM 620 N N . CYS A 1 75 ? 0.499 5.580 14.063 1.00 79.12 75 CYS A N 1
ATOM 621 C CA . CYS A 1 75 ? -0.911 5.216 14.167 1.00 79.12 75 CYS A CA 1
ATOM 622 C C . CYS A 1 75 ? -1.287 4.364 15.393 1.00 79.12 75 CYS A C 1
ATOM 624 O O . CYS A 1 75 ? -0.447 3.740 16.056 1.00 79.12 75 CYS A O 1
ATOM 626 N N . HIS A 1 76 ? -2.597 4.299 15.649 1.00 80.62 76 HIS A N 1
ATOM 627 C CA . HIS A 1 76 ? -3.236 3.371 16.578 1.00 80.62 76 HIS A CA 1
ATOM 628 C C . HIS A 1 76 ? -4.205 2.468 15.810 1.00 80.62 76 HIS A C 1
ATOM 630 O O . HIS A 1 76 ? -5.314 2.871 15.457 1.00 80.62 76 HIS A O 1
ATOM 636 N N . LEU A 1 77 ? -3.771 1.235 15.543 1.00 78.56 77 LEU A N 1
ATOM 637 C CA . LEU A 1 77 ? -4.579 0.229 14.861 1.00 78.56 77 LEU A CA 1
ATOM 638 C C . LEU A 1 77 ? -5.075 -0.834 15.840 1.00 78.56 77 LEU A C 1
ATOM 640 O O . LEU A 1 77 ? -4.356 -1.258 16.750 1.00 78.56 77 LEU A O 1
ATOM 644 N N . ALA A 1 78 ? -6.305 -1.291 15.616 1.00 79.62 78 ALA A N 1
ATOM 645 C CA . ALA A 1 78 ? -6.808 -2.506 16.234 1.00 79.62 78 ALA A CA 1
ATOM 646 C C . ALA A 1 78 ? -6.058 -3.735 15.684 1.00 79.62 78 ALA A C 1
ATOM 648 O O . ALA A 1 78 ? -5.538 -3.723 14.562 1.00 79.62 78 ALA A O 1
ATOM 649 N N . VAL A 1 79 ? -6.025 -4.818 16.466 1.00 76.25 79 VAL A N 1
ATOM 650 C CA . VAL A 1 79 ? -5.367 -6.081 16.079 1.00 76.25 79 VAL A CA 1
ATOM 651 C C . VAL A 1 79 ? -5.945 -6.632 14.772 1.00 76.25 79 VAL A C 1
ATOM 653 O O . VAL A 1 79 ? -5.188 -7.004 13.880 1.00 76.25 79 VAL A O 1
ATOM 656 N N . SER A 1 80 ? -7.274 -6.626 14.626 1.00 80.12 80 SER A N 1
ATOM 657 C CA . SER A 1 80 ? -7.966 -7.096 13.419 1.00 80.12 80 SER A CA 1
ATOM 658 C C . SER A 1 80 ? -7.525 -6.345 12.161 1.00 80.12 80 SER A C 1
ATOM 660 O O . SER A 1 80 ? -7.184 -6.967 11.161 1.00 80.12 80 SER A O 1
ATOM 662 N N . GLU A 1 81 ? -7.463 -5.017 12.226 1.00 82.38 81 GLU A N 1
ATOM 663 C CA . GLU A 1 81 ? -7.069 -4.182 11.085 1.00 82.38 81 GLU A CA 1
ATOM 664 C C . GLU A 1 81 ? -5.583 -4.329 10.743 1.00 82.38 81 GLU A C 1
ATOM 666 O O . GLU A 1 81 ? -5.181 -4.274 9.581 1.00 82.38 81 GLU A O 1
ATOM 671 N N . SER A 1 82 ? -4.759 -4.600 11.749 1.00 81.81 82 SER A N 1
ATOM 672 C CA . SER A 1 82 ? -3.331 -4.833 11.551 1.00 81.81 82 SER A CA 1
ATOM 673 C C . SER A 1 82 ? -3.041 -6.179 10.889 1.00 81.81 82 SER A C 1
ATOM 675 O O . SER A 1 82 ? -2.115 -6.279 10.088 1.00 81.81 82 SER A O 1
ATOM 677 N N . LEU A 1 83 ? -3.849 -7.208 11.168 1.00 83.38 83 LEU A N 1
ATOM 678 C CA . LEU A 1 83 ? -3.757 -8.495 10.474 1.00 83.38 83 LEU A CA 1
ATOM 679 C C . LEU A 1 83 ? -4.079 -8.359 8.982 1.00 83.38 83 LEU A C 1
ATOM 681 O O . LEU A 1 83 ? -3.406 -8.981 8.161 1.00 83.38 83 LEU A O 1
ATOM 685 N N . ILE A 1 84 ? -5.049 -7.513 8.623 1.00 83.25 84 ILE A N 1
ATOM 686 C CA . ILE A 1 84 ? -5.393 -7.245 7.219 1.00 83.25 84 ILE A CA 1
ATOM 687 C C . ILE A 1 84 ? -4.199 -6.625 6.484 1.00 83.25 84 ILE A C 1
ATOM 689 O O . ILE A 1 84 ? -3.829 -7.089 5.405 1.00 83.25 84 ILE A O 1
ATOM 693 N N . LEU A 1 85 ? -3.546 -5.627 7.086 1.00 83.31 85 LEU A N 1
ATOM 694 C CA . LEU A 1 85 ? -2.349 -5.009 6.508 1.00 83.31 85 LEU A CA 1
ATOM 695 C C . LEU A 1 85 ? -1.174 -5.984 6.407 1.00 83.31 85 LEU A C 1
ATOM 697 O O . LEU A 1 85 ? -0.503 -6.019 5.379 1.00 83.31 85 LEU A O 1
ATOM 701 N N . ALA A 1 86 ? -0.940 -6.804 7.434 1.00 83.81 86 ALA A N 1
ATOM 702 C CA . ALA A 1 86 ? 0.132 -7.796 7.416 1.00 83.81 86 ALA A CA 1
ATOM 703 C C . ALA A 1 86 ? -0.052 -8.817 6.278 1.00 83.81 86 ALA A C 1
ATOM 705 O O . ALA A 1 86 ? 0.899 -9.116 5.553 1.00 83.81 86 ALA A O 1
ATOM 706 N N . GLN A 1 87 ? -1.281 -9.307 6.078 1.00 84.12 87 GLN A N 1
ATOM 707 C CA . GLN A 1 87 ? -1.614 -10.203 4.968 1.00 84.12 87 GLN A CA 1
ATOM 708 C C . GLN A 1 87 ? -1.408 -9.529 3.611 1.00 84.12 87 GLN A C 1
ATOM 710 O O . GLN A 1 87 ? -0.812 -10.131 2.716 1.00 84.12 87 GLN A O 1
ATOM 715 N N . LEU A 1 88 ? -1.848 -8.276 3.463 1.00 82.56 88 LEU A N 1
ATOM 716 C CA . LEU A 1 88 ? -1.648 -7.525 2.228 1.00 82.56 88 LEU A CA 1
ATOM 717 C C . LEU A 1 88 ? -0.156 -7.334 1.922 1.00 82.56 88 LEU A C 1
ATOM 719 O O . LEU A 1 88 ? 0.281 -7.632 0.815 1.00 82.56 88 LEU A O 1
ATOM 723 N N . PHE A 1 89 ? 0.643 -6.885 2.892 1.00 83.00 89 PHE A N 1
ATOM 724 C CA . PHE A 1 89 ? 2.078 -6.670 2.687 1.00 83.00 89 PHE A CA 1
ATOM 725 C C . PHE A 1 89 ? 2.814 -7.966 2.351 1.00 83.00 89 PHE A C 1
ATOM 727 O O . PHE A 1 89 ? 3.663 -7.966 1.462 1.00 83.00 89 PHE A O 1
ATOM 734 N N . SER A 1 90 ? 2.453 -9.078 2.995 1.00 82.31 90 SER A N 1
ATOM 735 C CA . SER A 1 90 ? 3.003 -10.396 2.666 1.00 82.31 90 SER A CA 1
ATOM 736 C C . SER A 1 90 ? 2.684 -10.806 1.224 1.00 82.31 90 SER A C 1
ATOM 738 O O . SER A 1 90 ? 3.579 -11.252 0.505 1.00 82.31 90 SER A O 1
ATOM 740 N N . LYS A 1 91 ? 1.446 -10.590 0.763 1.00 82.44 91 LYS A N 1
ATOM 741 C CA . LYS A 1 91 ? 1.058 -10.861 -0.630 1.00 82.44 91 LYS A CA 1
ATOM 742 C C . LYS A 1 91 ? 1.804 -9.980 -1.622 1.00 82.44 91 LYS A C 1
ATOM 744 O O . LYS A 1 91 ? 2.324 -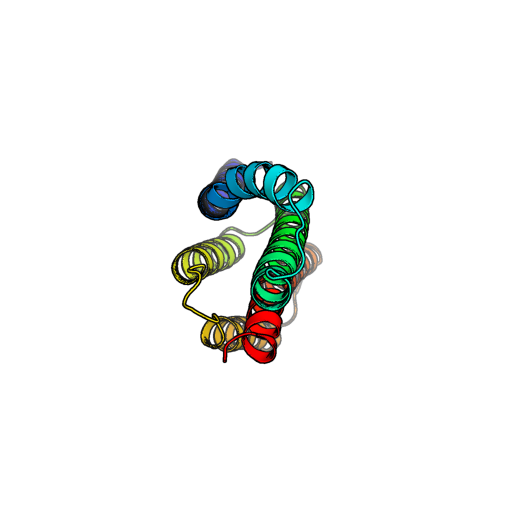10.496 -2.609 1.00 82.44 91 LYS A O 1
ATOM 749 N N . ILE A 1 92 ? 1.897 -8.676 -1.351 1.00 82.81 92 ILE A N 1
ATOM 750 C CA . ILE A 1 92 ? 2.631 -7.755 -2.223 1.00 82.81 92 ILE A CA 1
ATOM 751 C C . ILE A 1 92 ? 4.096 -8.191 -2.327 1.00 82.81 92 ILE A C 1
ATOM 753 O O . ILE A 1 92 ? 4.626 -8.243 -3.436 1.00 82.81 92 ILE A O 1
ATOM 757 N N . ALA A 1 93 ? 4.730 -8.577 -1.211 1.00 80.25 93 ALA A N 1
ATOM 758 C CA . ALA A 1 93 ? 6.112 -9.069 -1.186 1.00 80.25 93 ALA A CA 1
ATOM 759 C C . ALA A 1 93 ? 6.340 -10.211 -2.184 1.00 80.25 93 ALA A C 1
ATOM 761 O O . ALA A 1 93 ? 7.316 -10.191 -2.934 1.00 80.25 93 ALA A O 1
ATOM 762 N N . GLY A 1 94 ? 5.403 -11.162 -2.240 1.00 79.50 94 GLY A N 1
ATOM 763 C CA . GLY A 1 94 ? 5.473 -12.322 -3.128 1.00 79.50 94 GLY A CA 1
ATOM 764 C C . GLY A 1 94 ? 5.341 -12.005 -4.622 1.00 79.50 94 GLY A C 1
ATOM 765 O O . GLY A 1 94 ? 5.695 -12.840 -5.448 1.00 79.50 94 GLY A O 1
ATOM 766 N N . GLN A 1 95 ? 4.870 -10.813 -4.997 1.00 80.00 95 GLN A N 1
ATOM 767 C CA . GLN A 1 95 ? 4.591 -10.445 -6.394 1.00 80.00 95 GLN A CA 1
ATOM 768 C C . GLN A 1 95 ? 5.470 -9.296 -6.914 1.00 80.00 95 GLN A C 1
ATOM 770 O O . GLN A 1 95 ? 5.235 -8.716 -7.977 1.00 80.00 95 GLN A O 1
ATOM 775 N N . LEU A 1 96 ? 6.532 -8.956 -6.183 1.00 74.50 96 LEU A N 1
ATOM 776 C CA . LEU A 1 96 ? 7.414 -7.845 -6.532 1.00 74.50 96 LEU A CA 1
ATOM 777 C C . LEU A 1 96 ? 8.424 -8.125 -7.654 1.00 74.50 96 LEU A C 1
ATOM 779 O O . LEU A 1 96 ? 9.147 -7.194 -8.031 1.00 74.50 96 LEU A O 1
ATOM 783 N N . SER A 1 97 ? 8.462 -9.340 -8.208 1.00 75.06 97 SER A N 1
ATOM 784 C CA . SER A 1 97 ? 9.437 -9.743 -9.230 1.00 75.06 97 SER A CA 1
ATOM 785 C C . SER A 1 97 ? 9.428 -8.831 -10.466 1.00 75.06 97 SER A C 1
ATOM 787 O O . SER A 1 97 ? 8.407 -8.238 -10.816 1.00 75.06 97 SER A O 1
ATOM 789 N N . GLN A 1 98 ? 10.573 -8.730 -11.145 1.00 71.00 98 GLN A N 1
ATOM 790 C CA . GLN A 1 98 ? 10.737 -7.939 -12.377 1.00 71.00 98 GLN A CA 1
ATOM 791 C C . GLN A 1 98 ? 9.931 -8.461 -13.573 1.00 71.00 98 GLN A C 1
ATOM 793 O O . GLN A 1 98 ? 9.841 -7.791 -14.593 1.00 71.00 98 GLN A O 1
ATOM 798 N N . THR A 1 99 ? 9.362 -9.654 -13.473 1.00 75.62 99 THR A N 1
ATOM 799 C CA . THR A 1 99 ? 8.603 -10.290 -14.553 1.00 75.62 99 THR A CA 1
ATOM 800 C C . THR A 1 99 ? 7.099 -10.277 -14.303 1.00 75.62 99 THR A C 1
ATOM 802 O O . THR A 1 99 ? 6.340 -10.691 -15.169 1.00 75.62 99 THR A O 1
ATOM 805 N N . ASN A 1 100 ? 6.655 -9.816 -13.130 1.00 79.94 100 ASN A N 1
ATOM 806 C CA . ASN A 1 100 ? 5.244 -9.757 -12.772 1.00 79.94 100 ASN A CA 1
ATOM 807 C C . ASN A 1 100 ? 4.764 -8.295 -12.756 1.00 79.94 100 ASN A C 1
ATOM 809 O O . ASN A 1 100 ? 5.166 -7.562 -11.852 1.00 79.94 100 ASN A O 1
ATOM 813 N N . PRO A 1 101 ? 3.885 -7.862 -13.676 1.00 78.12 101 PRO A N 1
ATOM 814 C CA . PRO A 1 101 ? 3.296 -6.521 -13.665 1.00 78.12 101 PRO A CA 1
ATOM 815 C C . PRO A 1 101 ? 2.481 -6.195 -12.404 1.00 78.12 101 PRO A C 1
ATOM 817 O O . PRO A 1 101 ? 2.302 -5.022 -12.093 1.00 78.12 101 PRO A O 1
ATOM 820 N N . ALA A 1 102 ? 2.044 -7.213 -11.652 1.00 83.88 102 ALA A N 1
ATOM 821 C CA . ALA A 1 102 ? 1.233 -7.105 -10.439 1.00 83.88 102 ALA A CA 1
ATOM 822 C C . ALA A 1 102 ? -0.156 -6.470 -10.660 1.00 83.88 102 ALA A C 1
ATOM 824 O O . ALA A 1 102 ? -0.734 -5.912 -9.728 1.00 83.88 102 ALA A O 1
ATOM 825 N N . SER A 1 103 ? -0.715 -6.577 -11.871 1.00 82.56 103 SER A N 1
ATOM 826 C CA . SER A 1 103 ? -2.073 -6.111 -12.195 1.00 82.56 103 SER A CA 1
ATOM 827 C C . SER A 1 103 ? -3.129 -6.734 -11.280 1.00 82.56 103 SER A C 1
ATOM 829 O O . SER A 1 103 ? -3.966 -6.021 -10.736 1.00 82.56 103 SER A O 1
ATOM 831 N N . ASP A 1 104 ? -3.023 -8.037 -11.015 1.00 84.25 104 ASP A N 1
ATOM 832 C CA . ASP A 1 104 ? -4.001 -8.783 -10.213 1.00 84.25 104 ASP A CA 1
ATOM 833 C C . ASP A 1 104 ? -4.054 -8.299 -8.752 1.00 84.25 104 ASP A C 1
ATOM 835 O O . ASP A 1 104 ? -5.088 -8.403 -8.084 1.00 84.25 104 ASP A O 1
ATOM 839 N N . LEU A 1 105 ? -2.953 -7.718 -8.251 1.00 84.00 105 LEU A N 1
ATOM 840 C CA . LEU A 1 105 ? -2.909 -7.103 -6.923 1.00 84.00 105 LEU A CA 1
ATOM 841 C C . LEU A 1 105 ? -3.723 -5.811 -6.848 1.00 84.00 105 LEU A C 1
ATOM 843 O O . LEU A 1 105 ? -4.237 -5.506 -5.772 1.00 84.00 105 LEU A O 1
ATOM 847 N N . LEU A 1 106 ? -3.865 -5.053 -7.943 1.00 87.06 106 LEU A N 1
ATOM 848 C CA . LEU A 1 106 ? -4.721 -3.862 -7.945 1.00 87.06 106 LEU A CA 1
ATOM 849 C C . LEU A 1 106 ? -6.180 -4.248 -7.735 1.00 87.06 106 LEU A C 1
ATOM 851 O O . LEU A 1 106 ? -6.837 -3.670 -6.868 1.00 87.06 106 LEU A O 1
ATOM 855 N N . ASP A 1 107 ? -6.655 -5.257 -8.465 1.00 84.00 107 ASP A N 1
ATOM 856 C CA . ASP A 1 107 ? -8.025 -5.752 -8.326 1.00 84.00 107 ASP A CA 1
ATOM 857 C C . ASP A 1 107 ? -8.275 -6.292 -6.917 1.00 84.00 107 ASP A C 1
ATOM 859 O O . ASP A 1 107 ? -9.352 -6.120 -6.346 1.00 84.00 107 ASP A O 1
ATOM 863 N N . GLU A 1 108 ? -7.273 -6.936 -6.320 1.00 83.19 108 GLU A N 1
ATOM 864 C CA . GLU A 1 108 ? -7.369 -7.427 -4.951 1.00 83.19 108 GLU A CA 1
ATOM 865 C C . GLU A 1 108 ? -7.440 -6.299 -3.919 1.00 83.19 108 GLU A C 1
ATOM 867 O O . GLU A 1 108 ? -8.297 -6.338 -3.032 1.00 83.19 108 GLU A O 1
ATOM 872 N N . ILE A 1 109 ? -6.594 -5.274 -4.042 1.00 85.62 109 ILE A N 1
ATOM 873 C CA . ILE A 1 109 ? -6.646 -4.102 -3.162 1.00 85.62 109 ILE A CA 1
ATOM 874 C C . ILE A 1 109 ? -7.987 -3.375 -3.318 1.00 85.62 109 ILE A C 1
ATOM 876 O O . ILE A 1 109 ? -8.563 -2.949 -2.316 1.00 85.62 109 ILE A O 1
ATOM 880 N N . GLU A 1 110 ? -8.527 -3.284 -4.535 1.00 86.94 110 GLU A N 1
ATOM 881 C CA . GLU A 1 110 ? -9.840 -2.679 -4.770 1.00 86.94 110 GLU A CA 1
ATOM 882 C C . GLU A 1 110 ? -10.964 -3.484 -4.107 1.00 86.94 110 GLU A C 1
ATOM 884 O O . GLU A 1 110 ? -11.817 -2.905 -3.436 1.00 86.94 110 GLU A O 1
ATOM 889 N N . ARG A 1 111 ? -10.923 -4.823 -4.181 1.00 86.44 111 ARG A N 1
ATOM 890 C CA . ARG A 1 111 ? -11.861 -5.686 -3.441 1.00 86.44 111 ARG A CA 1
ATOM 891 C C . ARG A 1 111 ? -11.784 -5.452 -1.935 1.00 86.44 111 ARG A C 1
ATOM 893 O O . ARG A 1 111 ? -12.824 -5.365 -1.284 1.00 86.44 111 ARG A O 1
ATOM 900 N N . TYR A 1 112 ? -10.581 -5.315 -1.373 1.00 83.06 112 TYR A N 1
ATOM 901 C CA . TYR A 1 112 ? -10.432 -4.956 0.039 1.00 83.06 112 TYR A CA 1
ATOM 902 C C . TYR A 1 112 ? -11.081 -3.599 0.333 1.00 83.06 112 TYR A C 1
ATOM 904 O O . TYR A 1 112 ? -11.896 -3.511 1.252 1.00 83.06 112 TYR A O 1
ATOM 912 N N . LEU A 1 113 ? -10.771 -2.561 -0.451 1.00 85.69 113 LEU A N 1
ATOM 913 C CA . LEU A 1 113 ? -11.346 -1.219 -0.294 1.00 85.69 113 LEU A CA 1
ATOM 914 C C . LEU A 1 113 ? -12.881 -1.228 -0.365 1.00 85.69 113 LEU A C 1
ATOM 916 O O . LEU A 1 113 ? -13.529 -0.533 0.420 1.00 85.69 113 LEU A O 1
ATOM 920 N N . GLU A 1 114 ? -13.464 -2.041 -1.244 1.00 88.12 114 GLU A N 1
ATOM 921 C CA . GLU A 1 114 ? -14.915 -2.170 -1.385 1.00 88.12 114 GLU A CA 1
ATOM 922 C C . GLU A 1 114 ? -15.554 -2.872 -0.180 1.00 88.12 114 GLU A C 1
ATOM 924 O O . GLU A 1 114 ? -16.587 -2.432 0.329 1.00 88.12 114 GLU A O 1
ATOM 929 N N . VAL A 1 115 ? -14.906 -3.903 0.372 1.00 85.94 115 VAL A N 1
ATOM 930 C CA . VAL A 1 115 ? -15.343 -4.510 1.640 1.00 85.94 115 VAL A CA 1
ATOM 931 C C . VAL A 1 115 ? -15.368 -3.465 2.756 1.00 85.94 115 VAL A C 1
ATOM 933 O O . VAL A 1 115 ? -16.332 -3.421 3.515 1.00 85.94 115 VAL A O 1
ATOM 936 N N . PHE A 1 116 ? -14.354 -2.597 2.856 1.00 83.19 116 PHE A N 1
ATOM 937 C CA . PHE A 1 116 ? -14.333 -1.524 3.858 1.00 83.19 116 PHE A CA 1
ATOM 938 C C . PHE A 1 116 ? -15.435 -0.488 3.649 1.00 83.19 116 PHE A C 1
ATOM 940 O O . PHE A 1 116 ? -16.019 -0.031 4.633 1.00 83.19 116 PHE A O 1
ATOM 947 N N . ARG A 1 117 ? -15.735 -0.145 2.393 1.00 84.44 117 ARG A N 1
ATOM 948 C CA . ARG A 1 117 ? -16.802 0.797 2.032 1.00 84.44 117 ARG A CA 1
ATOM 949 C C . ARG A 1 117 ? -18.180 0.310 2.481 1.00 84.44 117 ARG A C 1
ATOM 951 O O . ARG A 1 117 ? -18.995 1.120 2.904 1.00 84.44 117 ARG A O 1
ATOM 958 N N . ASN A 1 118 ? -18.399 -1.003 2.445 1.00 87.75 118 ASN A N 1
ATOM 959 C CA . ASN A 1 118 ? -19.673 -1.632 2.793 1.00 87.75 118 ASN A CA 1
ATOM 960 C C . ASN A 1 118 ? -19.801 -2.023 4.280 1.00 87.75 118 ASN A C 1
ATOM 962 O O . ASN A 1 118 ? -20.824 -2.572 4.689 1.00 87.75 118 ASN A O 1
ATOM 966 N N . ARG A 1 119 ? -18.792 -1.748 5.123 1.00 87.56 119 ARG A N 1
ATOM 967 C CA . ARG A 1 119 ? -18.904 -1.952 6.580 1.00 87.56 119 ARG A CA 1
ATOM 968 C C . ARG A 1 119 ? -19.840 -0.915 7.201 1.00 87.56 119 ARG A C 1
ATOM 970 O O . ARG A 1 119 ? -19.940 0.216 6.735 1.00 87.56 119 ARG A O 1
ATOM 977 N N . SER A 1 120 ? -20.457 -1.268 8.331 1.00 90.56 120 SER A N 1
ATOM 978 C CA . SER A 1 120 ? -21.235 -0.314 9.133 1.00 90.56 120 SER A CA 1
ATOM 979 C C . SER A 1 120 ? -20.393 0.909 9.493 1.00 90.56 120 SER A C 1
ATOM 981 O O . SER A 1 120 ? -19.207 0.755 9.789 1.00 90.56 120 SER A O 1
ATOM 983 N N . LEU A 1 121 ? -20.996 2.097 9.536 1.00 90.06 121 LEU A N 1
ATOM 984 C CA . LEU A 1 121 ? -20.303 3.327 9.928 1.00 90.06 121 LEU A CA 1
ATOM 985 C C . LEU A 1 121 ? -19.614 3.180 11.300 1.00 90.06 121 LEU A C 1
ATOM 987 O O . LEU A 1 121 ? -20.123 2.447 12.158 1.00 90.06 121 LEU A O 1
ATOM 991 N N . PRO A 1 122 ? -18.468 3.853 11.514 1.00 90.62 122 PRO A N 1
ATOM 992 C CA . PRO A 1 122 ? -17.828 3.876 12.820 1.00 90.62 122 PRO A CA 1
ATOM 993 C C . PRO A 1 122 ? -18.761 4.518 13.848 1.00 90.62 122 PRO A C 1
ATOM 995 O O . PRO A 1 122 ? -19.361 5.562 13.592 1.00 90.62 122 PRO A O 1
ATOM 998 N N . LYS A 1 123 ? -18.886 3.885 15.013 1.00 92.62 123 LYS A N 1
ATOM 999 C CA . LYS A 1 123 ? -19.749 4.338 16.111 1.00 92.62 123 LYS A CA 1
ATOM 1000 C C . LYS A 1 123 ? -19.025 5.280 17.066 1.00 92.62 123 LYS A C 1
ATOM 1002 O O . LYS A 1 123 ? -19.674 6.014 17.805 1.00 92.62 123 LYS A O 1
ATOM 1007 N N . THR A 1 124 ? -17.693 5.253 17.068 1.00 91.81 124 THR A N 1
ATOM 1008 C CA . THR A 1 124 ? -16.850 6.093 17.924 1.00 91.81 124 THR A CA 1
ATOM 1009 C C . THR A 1 124 ? -15.778 6.812 17.112 1.00 91.81 124 THR A C 1
ATOM 1011 O O . THR A 1 124 ? -15.432 6.408 15.998 1.00 91.81 124 THR A O 1
ATOM 1014 N N . ARG A 1 125 ? -15.227 7.886 17.688 1.00 88.38 125 ARG A N 1
ATOM 1015 C CA . ARG A 1 125 ? -14.097 8.616 17.103 1.00 88.38 125 ARG A CA 1
ATOM 1016 C C . ARG A 1 125 ? -12.869 7.723 16.944 1.00 88.38 125 ARG A C 1
ATOM 1018 O O . ARG A 1 125 ? -12.273 7.721 15.875 1.00 88.38 125 ARG A O 1
ATOM 1025 N N . ASP A 1 126 ? -12.546 6.929 17.959 1.00 84.81 126 ASP A N 1
ATOM 1026 C CA . ASP A 1 126 ? -11.417 5.995 17.906 1.00 84.81 126 ASP A CA 1
ATOM 1027 C C . ASP A 1 126 ? -11.586 4.985 16.763 1.00 84.81 126 ASP A C 1
ATOM 1029 O O . ASP A 1 126 ? -10.654 4.725 16.004 1.00 84.81 126 ASP A O 1
ATOM 1033 N N . GLU A 1 127 ? -12.802 4.459 16.580 1.00 85.62 127 GLU A N 1
ATOM 1034 C CA . GLU A 1 127 ? -13.110 3.550 15.477 1.00 85.62 127 GLU A CA 1
ATOM 1035 C C . GLU A 1 127 ? -12.961 4.243 14.115 1.00 85.62 127 GLU A C 1
ATOM 1037 O O . GLU A 1 127 ? -12.440 3.649 13.168 1.00 85.62 127 GLU A O 1
ATOM 1042 N N . PHE A 1 128 ? -13.375 5.508 14.013 1.00 88.69 128 PHE A N 1
ATOM 1043 C CA . PHE A 1 128 ? -13.165 6.317 12.818 1.00 88.69 128 PHE A CA 1
ATOM 1044 C C . PHE A 1 128 ? -11.671 6.532 12.530 1.00 88.69 128 PHE A C 1
ATOM 1046 O O . PHE A 1 128 ? -11.236 6.268 11.411 1.00 88.69 128 PHE A O 1
ATOM 1053 N N . GLU A 1 129 ? -10.874 6.951 13.516 1.00 86.62 129 GLU A N 1
ATOM 1054 C CA . GLU A 1 129 ? -9.440 7.229 13.347 1.00 86.62 129 GLU A CA 1
ATOM 1055 C C . GLU A 1 129 ? -8.654 5.963 12.956 1.00 86.62 129 GLU A C 1
ATOM 1057 O O . GLU A 1 129 ? -7.839 5.991 12.023 1.00 86.62 129 GLU A O 1
ATOM 1062 N N . THR A 1 130 ? -8.951 4.820 13.586 1.00 84.50 130 THR A N 1
ATOM 1063 C CA . THR A 1 130 ? -8.363 3.521 13.222 1.00 84.50 130 THR A CA 1
ATOM 1064 C C . THR A 1 130 ? -8.723 3.116 11.789 1.00 84.50 130 THR A C 1
ATOM 1066 O O . THR A 1 130 ? -7.840 2.724 11.021 1.00 84.50 130 THR A O 1
ATOM 1069 N N . ARG A 1 131 ? -9.996 3.237 11.387 1.00 87.38 131 ARG A N 1
ATOM 1070 C CA . ARG A 1 131 ? -10.437 2.885 10.024 1.00 87.38 131 A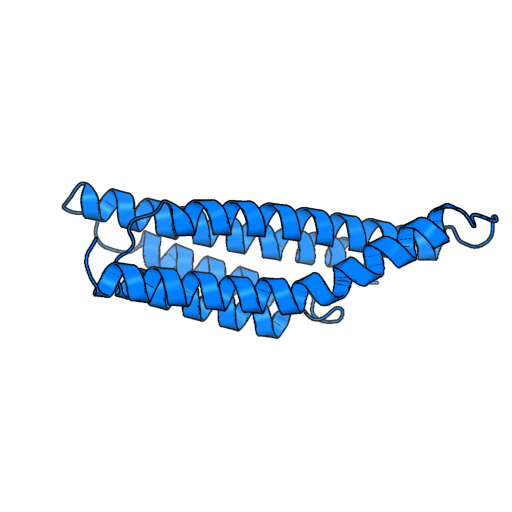RG A CA 1
ATOM 1071 C C . ARG A 1 131 ? -9.887 3.841 8.965 1.00 87.38 131 ARG A C 1
ATOM 1073 O O . ARG A 1 131 ? -9.526 3.393 7.878 1.00 87.38 131 ARG A O 1
ATOM 1080 N N . ALA A 1 132 ? -9.786 5.132 9.273 1.00 88.31 132 ALA A N 1
ATOM 1081 C CA . ALA A 1 132 ? -9.201 6.132 8.384 1.00 88.31 132 ALA A CA 1
ATOM 1082 C C . ALA A 1 132 ? -7.717 5.843 8.119 1.00 88.31 132 ALA A C 1
ATOM 1084 O O . ALA A 1 132 ? -7.289 5.836 6.966 1.00 88.31 132 ALA A O 1
ATOM 1085 N N . THR A 1 133 ? -6.956 5.517 9.170 1.00 87.75 133 THR A N 1
ATOM 1086 C CA . THR A 1 133 ? -5.548 5.105 9.049 1.00 87.75 133 THR A CA 1
ATOM 1087 C C . THR A 1 133 ? -5.403 3.885 8.140 1.00 87.75 133 THR A C 1
ATOM 1089 O O . THR A 1 133 ? -4.573 3.867 7.233 1.00 87.75 133 THR A O 1
ATOM 1092 N N . LEU A 1 134 ? -6.221 2.859 8.365 1.00 87.44 134 LEU A N 1
ATOM 1093 C CA . LEU A 1 134 ? -6.190 1.639 7.569 1.00 87.44 134 LEU A CA 1
ATOM 1094 C C . LEU A 1 134 ? -6.486 1.910 6.089 1.00 87.44 134 LEU A C 1
ATOM 1096 O O . LEU A 1 134 ? -5.751 1.445 5.222 1.00 87.44 134 LEU A O 1
ATOM 1100 N N . LEU A 1 135 ? -7.527 2.694 5.796 1.00 88.81 135 LEU A N 1
ATOM 1101 C CA . LEU A 1 135 ? -7.864 3.090 4.427 1.00 88.81 135 LEU A CA 1
ATOM 1102 C C . LEU A 1 135 ? -6.734 3.880 3.760 1.00 88.81 135 LEU A C 1
ATOM 1104 O O . LEU A 1 135 ? -6.473 3.671 2.575 1.00 88.81 135 LEU A O 1
ATOM 1108 N N . GLN A 1 136 ? -6.051 4.756 4.500 1.00 90.44 136 GLN A N 1
ATOM 1109 C CA . GLN A 1 136 ? -4.896 5.491 3.990 1.00 90.44 136 GLN A CA 1
ATOM 1110 C C . GLN A 1 136 ? -3.761 4.536 3.597 1.00 90.44 136 GLN A C 1
ATOM 1112 O O . GLN A 1 136 ? -3.281 4.594 2.466 1.00 90.44 136 GLN A O 1
ATOM 1117 N N . LEU A 1 137 ? -3.401 3.595 4.475 1.00 89.69 137 LEU A N 1
ATOM 1118 C CA . LEU A 1 137 ? -2.354 2.603 4.203 1.00 89.69 137 LEU A CA 1
ATOM 1119 C C . LEU A 1 137 ? -2.704 1.688 3.017 1.00 89.69 137 LEU A C 1
ATOM 1121 O O . LEU A 1 137 ? -1.833 1.373 2.207 1.00 89.69 137 LEU A O 1
ATOM 1125 N N . LEU A 1 138 ? -3.976 1.303 2.862 1.00 89.25 138 LEU A N 1
ATOM 1126 C CA . LEU A 1 138 ? -4.448 0.533 1.703 1.00 89.25 138 LEU A CA 1
ATOM 1127 C C . LEU A 1 138 ? -4.336 1.327 0.393 1.00 89.25 138 LEU A C 1
ATOM 1129 O O . LEU A 1 138 ? -3.929 0.781 -0.631 1.00 89.25 138 LEU A O 1
ATOM 1133 N N . ARG A 1 139 ? -4.667 2.622 0.411 1.00 91.19 139 ARG A N 1
ATOM 1134 C CA . ARG A 1 139 ? -4.529 3.505 -0.760 1.00 91.19 139 ARG A CA 1
ATOM 1135 C C . ARG A 1 139 ? -3.069 3.742 -1.134 1.00 91.19 139 ARG A C 1
ATOM 1137 O O . ARG A 1 139 ? -2.747 3.813 -2.320 1.00 91.19 139 ARG A O 1
ATOM 1144 N N . GLU A 1 140 ? -2.181 3.831 -0.151 1.00 92.69 140 GLU A N 1
ATOM 1145 C CA . GLU A 1 140 ? -0.742 3.922 -0.401 1.00 92.69 140 GLU A CA 1
ATOM 1146 C C . GLU A 1 140 ? -0.189 2.624 -0.983 1.00 92.69 140 GLU A C 1
ATOM 1148 O O . GLU A 1 140 ? 0.534 2.675 -1.976 1.00 92.69 140 GLU A O 1
ATOM 1153 N N . ALA A 1 141 ? -0.623 1.466 -0.476 1.00 90.44 141 ALA A N 1
ATOM 1154 C CA . ALA A 1 141 ? -0.315 0.176 -1.086 1.00 90.44 141 ALA A CA 1
ATOM 1155 C C . ALA A 1 141 ? -0.828 0.094 -2.537 1.00 90.44 141 ALA A C 1
ATOM 1157 O O . ALA A 1 141 ? -0.085 -0.322 -3.424 1.00 90.44 141 ALA A O 1
ATOM 1158 N N . LYS A 1 142 ? -2.052 0.568 -2.816 1.00 92.31 142 LYS A N 1
ATOM 1159 C CA . LYS A 1 142 ? -2.577 0.663 -4.191 1.00 92.31 142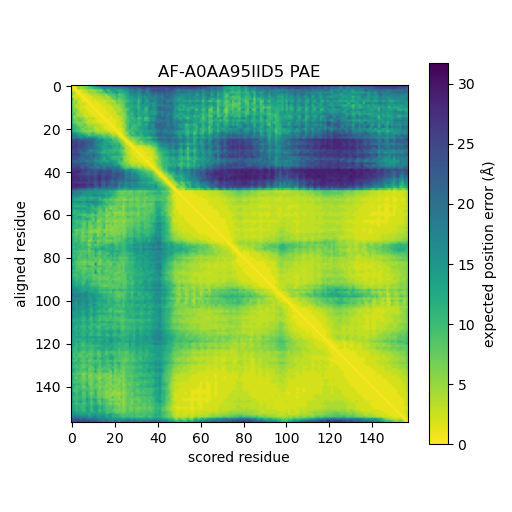 LYS A CA 1
ATOM 1160 C C . LYS A 1 142 ? -1.677 1.528 -5.069 1.00 92.31 142 LYS A C 1
ATOM 1162 O O . LYS A 1 142 ? -1.284 1.105 -6.148 1.00 92.31 142 LYS A O 1
ATOM 1167 N N . THR A 1 143 ? -1.319 2.720 -4.593 1.00 94.12 143 THR A N 1
ATOM 1168 C CA . THR A 1 143 ? -0.444 3.658 -5.315 1.00 94.12 143 THR A CA 1
ATOM 1169 C C . THR A 1 143 ? 0.922 3.034 -5.591 1.00 94.12 143 THR A C 1
ATOM 1171 O O . THR A 1 143 ? 1.465 3.178 -6.683 1.00 94.12 143 THR A O 1
ATOM 1174 N N . PHE A 1 144 ? 1.465 2.295 -4.625 1.00 91.81 144 PHE A N 1
ATOM 1175 C CA . PHE A 1 144 ? 2.717 1.567 -4.766 1.00 91.81 144 PHE A CA 1
ATOM 1176 C C . PHE A 1 144 ? 2.660 0.524 -5.896 1.00 91.81 144 PHE A C 1
ATOM 1178 O O . PHE A 1 144 ? 3.604 0.436 -6.683 1.00 91.81 144 PHE A O 1
ATOM 1185 N N . ILE A 1 145 ? 1.567 -0.239 -6.011 1.00 91.31 145 ILE A N 1
ATOM 1186 C CA . ILE A 1 145 ? 1.379 -1.202 -7.109 1.00 91.31 145 ILE A CA 1
ATOM 1187 C C . ILE A 1 145 ? 1.132 -0.484 -8.434 1.00 91.31 145 ILE A C 1
ATOM 1189 O O . ILE A 1 145 ? 1.736 -0.851 -9.438 1.00 91.31 145 ILE A O 1
ATOM 1193 N N . GLN A 1 146 ? 0.308 0.565 -8.435 1.00 93.44 146 GLN A N 1
ATOM 1194 C CA . GLN A 1 146 ? -0.035 1.321 -9.639 1.00 93.44 146 GLN A CA 1
ATOM 1195 C C . GLN A 1 146 ? 1.217 1.852 -10.338 1.00 93.44 146 GLN A C 1
ATOM 1197 O O . GLN A 1 146 ? 1.363 1.688 -11.539 1.00 93.44 146 GLN A O 1
ATOM 1202 N N . VAL A 1 147 ? 2.178 2.376 -9.570 1.00 92.69 147 VAL A N 1
ATOM 1203 C CA . VAL A 1 147 ? 3.472 2.841 -10.093 1.00 92.69 147 VAL A CA 1
ATOM 1204 C C . VAL A 1 147 ? 4.206 1.753 -10.890 1.00 92.69 147 VAL A C 1
ATOM 1206 O O . VAL A 1 147 ? 4.837 2.057 -11.900 1.00 92.69 147 VAL A O 1
ATOM 1209 N N . LYS A 1 148 ? 4.110 0.487 -10.470 1.00 90.00 148 LYS A N 1
ATOM 1210 C CA . LYS A 1 148 ? 4.679 -0.650 -11.202 1.00 90.00 148 LYS A CA 1
ATOM 1211 C C . LYS A 1 148 ? 3.856 -0.985 -12.443 1.00 90.00 148 LYS A C 1
ATOM 1213 O O . LYS A 1 148 ? 4.430 -1.158 -13.511 1.00 90.00 148 LYS A O 1
ATOM 1218 N N . VAL A 1 149 ? 2.536 -1.063 -12.309 1.00 90.94 149 VAL A N 1
ATOM 1219 C CA . VAL A 1 149 ? 1.627 -1.375 -13.421 1.00 90.94 149 VAL A CA 1
ATOM 1220 C C . VAL A 1 149 ? 1.775 -0.357 -14.552 1.00 90.94 149 VAL A C 1
ATOM 1222 O O . VAL A 1 149 ? 1.970 -0.759 -15.695 1.00 90.94 149 VAL A O 1
ATOM 1225 N N . ASP A 1 150 ? 1.790 0.938 -14.232 1.00 92.25 150 ASP A N 1
ATOM 1226 C CA . ASP A 1 150 ? 1.976 2.029 -15.197 1.00 92.25 150 ASP A CA 1
ATOM 1227 C C . ASP A 1 150 ? 3.302 1.885 -15.961 1.00 92.25 150 ASP A C 1
ATOM 1229 O O . ASP A 1 150 ? 3.366 2.109 -17.171 1.00 92.25 150 ASP A O 1
ATOM 1233 N N . PHE A 1 151 ? 4.369 1.467 -15.269 1.00 90.38 151 PHE A N 1
ATOM 1234 C CA . PHE A 1 151 ? 5.661 1.202 -15.895 1.00 90.38 151 PHE A CA 1
ATOM 1235 C C . PHE A 1 151 ? 5.574 0.049 -16.907 1.00 90.38 151 PHE A C 1
ATOM 1237 O O . PHE A 1 151 ? 5.969 0.226 -18.055 1.00 90.38 151 PHE A O 1
ATOM 1244 N N . TYR A 1 152 ? 5.009 -1.107 -16.540 1.00 89.56 152 TYR A N 1
ATOM 1245 C CA . TYR A 1 152 ? 4.901 -2.238 -17.476 1.00 89.56 152 TYR A CA 1
ATOM 1246 C C . TYR A 1 152 ? 3.913 -1.986 -18.618 1.00 89.56 152 TYR A C 1
ATOM 1248 O O . TYR A 1 152 ? 4.119 -2.502 -19.709 1.00 89.56 152 TYR A O 1
ATOM 1256 N N . GLN A 1 153 ? 2.880 -1.166 -18.421 1.00 89.38 153 GLN A N 1
ATOM 1257 C CA . GLN A 1 153 ? 2.009 -0.740 -19.523 1.00 89.38 153 GLN A CA 1
ATOM 1258 C C . GLN A 1 153 ? 2.762 0.093 -20.565 1.00 89.38 153 GLN A C 1
ATOM 1260 O O . GLN A 1 153 ? 2.475 -0.010 -21.755 1.00 89.38 153 GLN A O 1
ATOM 1265 N N . LYS A 1 154 ? 3.725 0.910 -20.124 1.00 88.81 154 LYS A N 1
ATOM 1266 C CA . LYS A 1 154 ? 4.519 1.773 -21.003 1.00 88.81 154 LYS A CA 1
ATOM 1267 C C . LYS A 1 154 ? 5.727 1.062 -21.625 1.00 88.81 154 LYS A C 1
ATOM 1269 O O . LYS A 1 154 ? 6.080 1.375 -22.756 1.00 88.81 154 LYS A O 1
ATOM 1274 N N . TYR A 1 155 ? 6.350 0.133 -20.900 1.00 84.12 155 TYR A N 1
ATOM 1275 C CA . TYR A 1 155 ? 7.658 -0.439 -21.247 1.00 84.12 155 TYR A CA 1
ATOM 1276 C C . TYR A 1 155 ? 7.682 -1.972 -21.379 1.00 84.12 155 TYR A C 1
ATOM 1278 O O . TYR A 1 155 ? 8.729 -2.532 -21.675 1.00 84.12 155 TYR A O 1
ATOM 1286 N N . GLY A 1 156 ? 6.573 -2.672 -21.128 1.00 73.19 156 GLY A N 1
ATOM 1287 C CA . GLY A 1 156 ? 6.513 -4.139 -21.086 1.00 73.19 156 GLY A CA 1
ATOM 1288 C C . GLY A 1 156 ? 6.335 -4.845 -22.436 1.00 73.19 156 GLY A C 1
ATOM 1289 O O . GLY A 1 156 ? 5.790 -5.948 -22.433 1.00 73.19 156 GLY A O 1
ATOM 1290 N N . GLN A 1 157 ? 6.723 -4.217 -23.554 1.00 58.12 157 GLN A N 1
ATOM 1291 C CA . GLN A 1 157 ? 6.741 -4.845 -24.887 1.00 58.12 157 GLN A CA 1
ATOM 1292 C C . GLN A 1 157 ? 8.073 -5.539 -25.167 1.00 58.12 157 GLN A C 1
ATOM 1294 O O . GLN A 1 157 ? 9.121 -4.959 -24.808 1.00 58.12 157 GLN A O 1
#

InterPro domains:
  IPR021062 Putative aromatic acid exporter, C-terminal [PF11728] (28-148)
  IPR038323 Putative aromatic acid exporter, C-terminal domain superfamily [G3DSA:1.20.120.940] (23-151)
  IPR052984 UPF0421 [PTHR40064] (28-156)

Nearest PDB structures (foldseek):
  3kmi-assembly1_A  TM=7.499E-01  e=4.707E-03  Clostridioides difficile 630
  6egc-assembly1_A  TM=2.253E-01  e=1.830E+00  synthetic construct
  8yrj-assembly1_B  TM=2.838E-01  e=5.562E+00  Mus musculus

Secondary structure (DSSP, 8-state):
--HHHHHHHHHHHHHHHHHHHHHHTTHHHHHHHHHHHT---TT-SHHHHHHHHHHHHHHHHHHHHHHHHHHHHH----HHHHHHHHHHHHHHHHT--TT---HHHHHHHHHHHHHHHTSPPPSSHHHHHHHHHHHHHHHHHHHHHHHHHHHHHHH--